Protein AF-A0A7C7UJ84-F1 (afdb_monomer_lite)

Secondary structure (DSSP, 8-state):
--PPPPP--B---B-TTS-B--EEPPTTSTTTT-EE-SB-

Foldseek 3Di:
DPDDDDDFDADWDADPVRDTDWDAADQPDVVHRDIDGDGD

Structure (mmCIF, N/CA/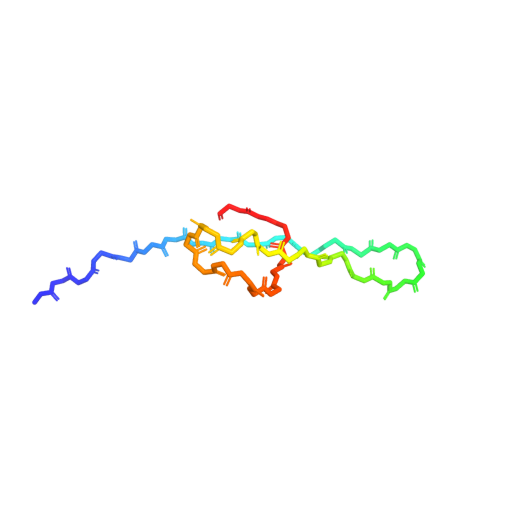C/O backbone):
data_AF-A0A7C7UJ84-F1
#
_entry.id   AF-A0A7C7UJ84-F1
#
loop_
_atom_site.group_PDB
_atom_site.id
_atom_site.type_symbol
_atom_site.label_atom_id
_atom_site.label_alt_id
_atom_site.label_comp_id
_atom_site.label_asym_id
_atom_site.label_entity_id
_atom_site.label_seq_id
_atom_site.pdbx_PDB_ins_code
_atom_site.Cartn_x
_atom_site.Cartn_y
_atom_site.Cartn_z
_atom_site.occupancy
_atom_site.B_iso_or_equiv
_atom_site.auth_seq_id
_atom_site.auth_comp_id
_atom_site.auth_asym_id
_atom_site.auth_atom_id
_atom_site.pdbx_PDB_model_num
ATOM 1 N N . MET A 1 1 ? -26.108 -10.271 13.259 1.00 55.50 1 MET A N 1
ATOM 2 C CA . MET A 1 1 ? -25.567 -8.999 12.737 1.00 55.50 1 MET A CA 1
ATOM 3 C C . MET A 1 1 ? -24.902 -9.312 11.409 1.00 55.50 1 MET A C 1
ATOM 5 O O . MET A 1 1 ? -23.913 -10.030 11.416 1.00 55.50 1 MET A O 1
ATOM 9 N N . SER A 1 2 ? -25.471 -8.888 10.281 1.00 64.81 2 SER A N 1
ATOM 10 C CA . SER A 1 2 ? -24.768 -8.996 8.998 1.00 64.81 2 SER A CA 1
ATOM 11 C C . SER A 1 2 ? -23.740 -7.868 8.955 1.00 64.81 2 SER A C 1
ATOM 13 O O . SER A 1 2 ? -24.128 -6.703 8.929 1.00 64.81 2 SER A O 1
ATOM 15 N N . GLY A 1 3 ? -22.449 -8.188 9.052 1.00 75.62 3 GLY A N 1
ATOM 16 C CA . GLY A 1 3 ? -21.388 -7.189 8.939 1.00 75.62 3 GLY A CA 1
ATOM 17 C C . GLY A 1 3 ? -21.326 -6.663 7.508 1.00 75.62 3 GLY A C 1
ATOM 18 O O . GLY A 1 3 ? -21.187 -7.450 6.574 1.00 75.62 3 GLY A O 1
ATOM 19 N N . HIS A 1 4 ? -21.448 -5.349 7.326 1.00 83.25 4 HIS A N 1
ATOM 20 C CA . HIS A 1 4 ? -21.190 -4.722 6.033 1.00 83.25 4 HIS A CA 1
ATOM 21 C C . HIS A 1 4 ? -19.697 -4.837 5.714 1.00 83.25 4 HIS A C 1
ATOM 23 O O . HIS A 1 4 ? -18.857 -4.329 6.457 1.00 83.25 4 HIS A O 1
ATOM 29 N N . ALA A 1 5 ? -19.370 -5.531 4.625 1.00 87.81 5 ALA A N 1
ATOM 30 C CA . ALA A 1 5 ? -18.003 -5.638 4.138 1.00 87.81 5 ALA A CA 1
ATOM 31 C C . ALA A 1 5 ? -17.577 -4.328 3.463 1.00 87.81 5 ALA A C 1
ATOM 33 O O . ALA A 1 5 ? -18.341 -3.740 2.696 1.00 87.81 5 ALA A O 1
ATOM 34 N N . VAL A 1 6 ? -16.346 -3.893 3.732 1.00 86.38 6 VAL A N 1
ATOM 35 C CA . VAL A 1 6 ? -15.704 -2.798 3.000 1.00 86.38 6 VAL A CA 1
ATOM 36 C C . VAL A 1 6 ? -14.793 -3.419 1.952 1.00 86.38 6 VAL A C 1
ATOM 38 O O . VAL A 1 6 ? -13.892 -4.188 2.287 1.00 86.38 6 VAL A O 1
ATOM 41 N N . HIS A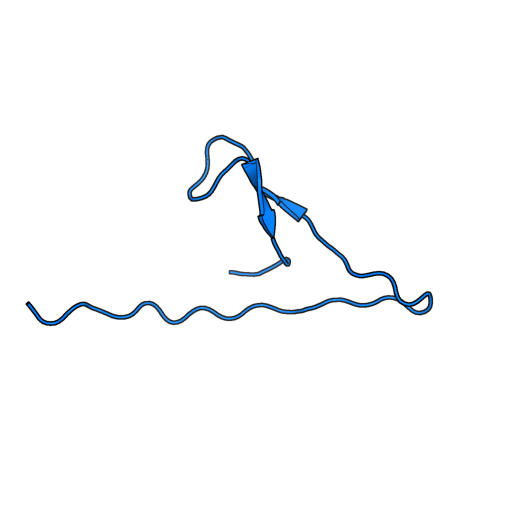 1 7 ? -15.040 -3.106 0.683 1.00 88.38 7 HIS A N 1
ATOM 42 C CA . HIS A 1 7 ? -14.158 -3.509 -0.406 1.00 88.38 7 HIS A CA 1
ATOM 43 C C . HIS A 1 7 ? -12.972 -2.552 -0.467 1.00 88.38 7 HIS A C 1
ATOM 45 O O . HIS A 1 7 ? -13.163 -1.344 -0.577 1.00 88.38 7 HIS A O 1
ATOM 51 N N . VAL A 1 8 ? -11.763 -3.102 -0.397 1.00 87.00 8 VAL A N 1
ATOM 52 C CA . VAL A 1 8 ? -10.510 -2.342 -0.435 1.00 87.00 8 VAL A CA 1
ATOM 53 C C . VAL A 1 8 ? -9.621 -2.930 -1.524 1.00 87.00 8 VAL A C 1
ATOM 55 O O . VAL A 1 8 ? -9.558 -4.152 -1.676 1.00 87.00 8 VAL A O 1
ATOM 58 N N . ALA A 1 9 ? -8.932 -2.070 -2.271 1.00 88.38 9 ALA A N 1
ATOM 59 C CA . ALA A 1 9 ? -7.960 -2.458 -3.284 1.00 88.38 9 ALA A CA 1
ATOM 60 C C . ALA A 1 9 ? -6.681 -1.633 -3.122 1.00 88.38 9 ALA A C 1
ATOM 62 O O . ALA A 1 9 ? -6.728 -0.459 -2.769 1.00 88.38 9 ALA A O 1
ATOM 63 N N . VAL A 1 10 ? -5.532 -2.244 -3.404 1.00 91.12 10 VAL A N 1
ATOM 64 C CA . VAL A 1 10 ? -4.229 -1.572 -3.337 1.00 91.12 10 VAL A CA 1
ATOM 65 C C . VAL A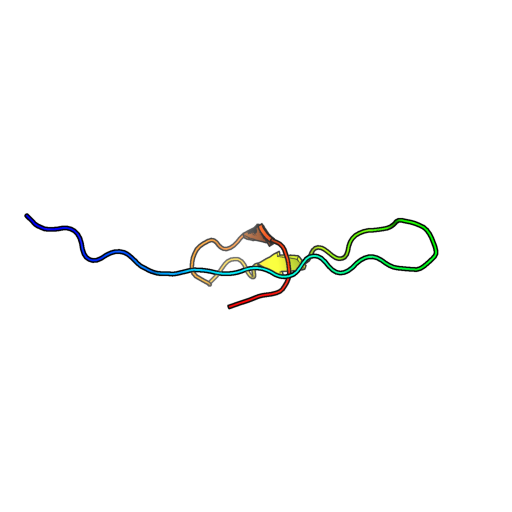 1 10 ? -3.435 -1.824 -4.610 1.00 91.12 10 VAL A C 1
ATOM 67 O O . VAL A 1 10 ? -3.552 -2.885 -5.224 1.00 91.12 10 VAL A O 1
ATOM 70 N N . GLY A 1 11 ? -2.625 -0.843 -5.002 1.00 92.62 11 GLY A N 1
ATOM 71 C CA . GLY A 1 11 ? -1.681 -0.962 -6.106 1.00 92.62 11 GLY A CA 1
ATOM 72 C C . GLY A 1 11 ? -0.256 -1.111 -5.586 1.00 92.62 11 GLY A C 1
ATOM 73 O O . GLY A 1 11 ? 0.156 -0.385 -4.687 1.00 92.62 11 GLY A O 1
ATOM 74 N N . VAL A 1 12 ? 0.514 -2.024 -6.174 1.00 95.44 12 VAL A N 1
ATOM 75 C CA . VAL A 1 12 ? 1.949 -2.154 -5.891 1.00 95.44 12 VAL A CA 1
ATOM 76 C C . VAL A 1 12 ? 2.720 -1.491 -7.024 1.00 95.44 12 VAL A C 1
ATOM 78 O O . VAL A 1 12 ? 2.680 -1.954 -8.163 1.00 95.44 12 VAL A O 1
ATOM 81 N N . VAL A 1 13 ? 3.417 -0.399 -6.714 1.00 95.44 13 VAL A N 1
ATOM 82 C CA . VAL A 1 13 ? 4.233 0.334 -7.688 1.00 95.44 13 VAL A CA 1
ATOM 83 C C . VAL A 1 13 ? 5.685 -0.100 -7.538 1.00 95.44 13 VAL A C 1
ATOM 85 O O . VAL A 1 13 ? 6.289 0.103 -6.484 1.00 95.44 13 VAL A O 1
ATOM 88 N N . ARG A 1 14 ? 6.228 -0.694 -8.603 1.00 98.06 14 ARG A N 1
ATOM 89 C CA . ARG A 1 14 ? 7.609 -1.177 -8.702 1.00 98.06 14 ARG A CA 1
ATOM 90 C C . ARG A 1 14 ? 8.377 -0.345 -9.726 1.00 98.06 14 ARG A C 1
ATOM 92 O O . ARG A 1 14 ? 7.859 -0.097 -10.814 1.00 98.06 14 ARG A O 1
ATOM 99 N N . ASN A 1 15 ? 9.596 0.078 -9.398 1.00 98.12 15 ASN A N 1
ATOM 100 C CA . ASN A 1 15 ? 10.467 0.781 -10.343 1.00 98.12 15 ASN A CA 1
ATOM 101 C C . ASN A 1 15 ? 11.354 -0.195 -11.151 1.00 98.12 15 ASN A C 1
ATOM 103 O O . ASN A 1 15 ? 11.347 -1.406 -10.934 1.00 98.12 15 ASN A O 1
ATOM 107 N N . ALA A 1 16 ? 12.142 0.332 -12.093 1.00 98.56 16 ALA A N 1
ATOM 108 C CA . ALA A 1 16 ? 13.041 -0.480 -12.920 1.00 98.56 16 ALA A CA 1
ATOM 109 C C . ALA A 1 16 ? 14.186 -1.152 -12.132 1.00 98.56 16 ALA A C 1
ATOM 111 O O . ALA A 1 16 ? 14.801 -2.085 -12.641 1.00 98.56 16 ALA A O 1
ATOM 112 N N . ALA A 1 17 ? 14.462 -0.696 -10.906 1.00 98.62 17 ALA A N 1
ATOM 113 C CA . ALA A 1 17 ? 15.484 -1.240 -10.014 1.00 98.62 17 ALA A CA 1
ATOM 114 C C . ALA A 1 17 ? 14.953 -2.331 -9.061 1.00 98.62 17 ALA A C 1
ATOM 116 O O . ALA A 1 17 ? 15.691 -2.778 -8.192 1.00 98.62 17 ALA A O 1
ATOM 117 N N . ASP A 1 18 ? 13.705 -2.783 -9.232 1.00 97.94 18 ASP A N 1
ATOM 118 C CA . ASP A 1 18 ? 13.042 -3.753 -8.345 1.00 97.94 18 ASP A CA 1
ATOM 119 C C . ASP A 1 18 ? 12.721 -3.242 -6.929 1.00 97.94 18 ASP A C 1
ATOM 121 O O . ASP A 1 18 ? 12.562 -4.008 -5.983 1.00 97.94 18 ASP A O 1
ATOM 125 N N . GLU A 1 19 ? 12.573 -1.931 -6.771 1.00 98.38 19 GLU A N 1
ATOM 126 C CA . GLU A 1 19 ? 12.163 -1.340 -5.499 1.00 98.38 19 GLU A CA 1
ATOM 127 C C . GLU A 1 19 ? 10.658 -1.069 -5.493 1.00 98.38 19 GLU A C 1
ATOM 129 O O . GLU A 1 19 ? 10.063 -0.725 -6.522 1.00 98.38 19 GLU A O 1
ATOM 134 N N . ILE A 1 20 ? 10.045 -1.199 -4.315 1.00 97.62 20 ILE A N 1
ATOM 135 C CA . ILE A 1 20 ? 8.605 -1.028 -4.113 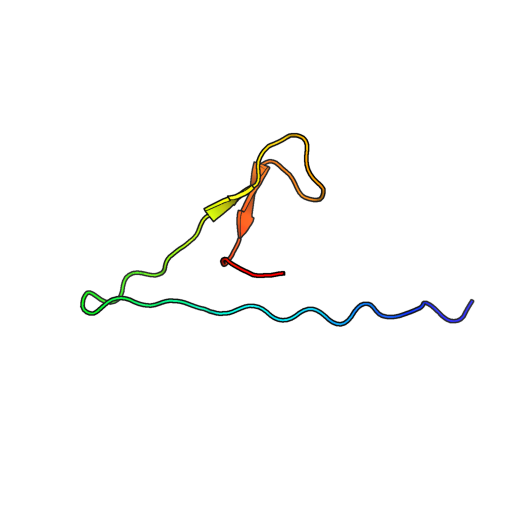1.00 97.62 20 ILE A CA 1
ATOM 136 C C . ILE A 1 20 ? 8.324 0.276 -3.370 1.00 97.62 20 ILE A C 1
ATOM 138 O O . ILE A 1 20 ? 8.887 0.530 -2.305 1.00 97.62 20 ILE A O 1
ATOM 142 N N . LEU A 1 21 ? 7.406 1.082 -3.907 1.00 96.88 21 LEU A N 1
ATOM 143 C CA . LEU A 1 21 ? 6.956 2.304 -3.251 1.00 96.88 21 LEU A CA 1
ATOM 144 C C . LEU A 1 21 ? 6.037 1.974 -2.068 1.00 96.88 21 LEU A C 1
ATOM 146 O O . LEU A 1 21 ? 4.944 1.432 -2.245 1.00 96.88 21 LEU A O 1
ATOM 150 N N . ILE A 1 22 ? 6.466 2.370 -0.872 1.00 96.38 22 ILE A N 1
ATOM 151 C CA . ILE A 1 22 ? 5.678 2.321 0.363 1.00 96.38 22 ILE A CA 1
ATOM 152 C C . ILE A 1 22 ? 5.560 3.724 0.966 1.00 96.38 22 ILE A C 1
ATOM 154 O O . ILE A 1 22 ? 6.482 4.533 0.862 1.00 96.38 22 ILE A O 1
ATOM 158 N N . ALA A 1 23 ? 4.433 4.011 1.613 1.00 93.25 23 ALA A N 1
ATOM 159 C CA . ALA A 1 23 ? 4.179 5.272 2.307 1.00 93.25 23 ALA A CA 1
ATOM 160 C C . ALA A 1 23 ? 3.909 5.022 3.794 1.00 93.25 23 ALA A C 1
ATOM 162 O O . ALA A 1 23 ? 3.317 4.007 4.159 1.00 93.25 23 ALA A O 1
ATOM 163 N N . ARG A 1 24 ? 4.336 5.937 4.671 1.00 94.56 24 ARG A N 1
ATOM 164 C CA . ARG A 1 24 ? 3.963 5.904 6.091 1.00 94.56 24 ARG A CA 1
ATOM 165 C C . ARG A 1 24 ? 2.747 6.796 6.304 1.00 94.56 24 ARG A C 1
ATOM 167 O O . ARG A 1 24 ? 2.801 7.985 5.993 1.00 94.56 24 ARG A O 1
ATOM 174 N N . ARG A 1 25 ? 1.670 6.238 6.858 1.00 94.06 25 ARG A N 1
ATOM 175 C CA . ARG A 1 25 ? 0.446 6.993 7.149 1.00 94.06 25 ARG A CA 1
ATOM 176 C C . ARG A 1 25 ? 0.713 8.054 8.218 1.00 94.06 25 ARG A C 1
ATOM 178 O O . ARG A 1 25 ? 1.348 7.725 9.224 1.00 94.06 25 ARG A O 1
ATOM 185 N N . PRO A 1 26 ? 0.187 9.283 8.067 1.00 94.44 26 PRO A N 1
ATOM 186 C CA . PRO A 1 26 ? 0.212 10.280 9.134 1.00 94.44 26 PRO A CA 1
ATOM 187 C C . PRO A 1 26 ? -0.402 9.729 10.427 1.00 94.44 26 PRO A C 1
ATOM 189 O O . PRO A 1 26 ? -1.391 9.003 10.382 1.00 94.44 26 PRO A O 1
ATOM 192 N N . ASP A 1 27 ? 0.142 10.083 11.588 1.00 95.56 27 ASP A N 1
ATOM 193 C CA . ASP A 1 27 ? -0.287 9.480 12.861 1.00 95.56 27 ASP A CA 1
ATOM 194 C C . ASP A 1 27 ? -1.758 9.777 13.214 1.00 95.56 27 ASP A C 1
ATOM 196 O O . ASP A 1 27 ? -2.424 8.962 13.845 1.00 95.56 27 ASP A O 1
ATOM 200 N N . GLY A 1 28 ? -2.289 10.922 12.772 1.00 95.69 28 GLY A N 1
ATOM 201 C CA . GLY A 1 28 ? -3.648 11.377 13.089 1.00 95.69 28 GLY A CA 1
ATOM 202 C C . GLY A 1 28 ? -4.769 10.812 12.211 1.00 95.69 28 GLY A C 1
ATOM 203 O O . GLY A 1 28 ? -5.919 11.209 12.390 1.00 95.69 28 GLY A O 1
ATOM 204 N N . VAL A 1 29 ? -4.473 9.933 11.247 1.00 91.94 29 VAL A N 1
ATOM 205 C CA . VAL A 1 29 ? -5.502 9.321 10.386 1.00 91.94 29 VAL A CA 1
ATOM 206 C C . VAL A 1 29 ? -5.827 7.892 10.825 1.00 91.94 29 VAL A C 1
ATOM 208 O O . VAL A 1 29 ? -5.093 7.277 11.597 1.00 91.94 29 VAL A O 1
ATOM 211 N N . HIS A 1 30 ? -6.929 7.324 10.316 1.00 86.44 30 HIS A N 1
ATOM 212 C CA . HIS 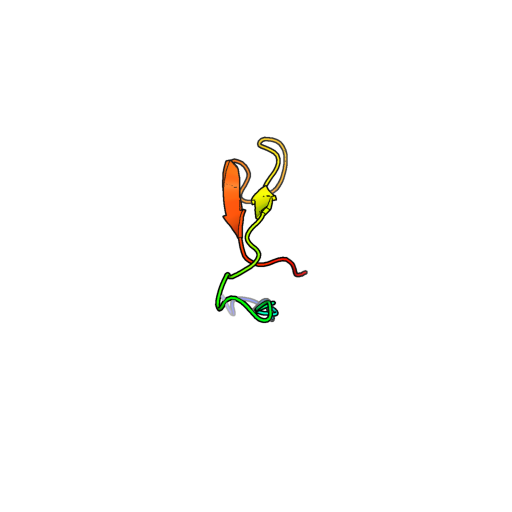A 1 30 ? -7.221 5.896 10.492 1.00 86.44 30 HIS A CA 1
ATOM 213 C C . HIS A 1 30 ? -5.977 5.069 10.125 1.00 86.44 30 HIS A C 1
ATOM 215 O O . HIS A 1 30 ? -5.336 5.377 9.126 1.00 86.44 30 HIS A O 1
ATOM 221 N N . GLN A 1 31 ? -5.611 4.062 10.924 1.00 89.50 31 GLN A N 1
ATOM 222 C CA . GLN A 1 31 ? -4.377 3.268 10.750 1.00 89.50 31 GLN A CA 1
ATOM 223 C C . GLN A 1 31 ? -3.059 4.081 10.740 1.00 89.50 31 GLN A C 1
ATOM 225 O O . GLN A 1 31 ? -2.063 3.610 10.194 1.00 89.50 31 GLN A O 1
ATOM 230 N N . GLY A 1 32 ? -3.029 5.276 11.337 1.00 94.00 32 GLY A N 1
ATOM 231 C CA . GLY A 1 32 ? -1.855 6.149 11.384 1.00 94.00 32 GLY A CA 1
ATOM 232 C C . GLY A 1 32 ? -0.576 5.488 11.908 1.00 94.00 32 GLY A C 1
ATOM 233 O O . GLY A 1 32 ? -0.610 4.538 12.693 1.00 94.00 32 GLY A O 1
ATOM 234 N N . GLY A 1 33 ? 0.569 5.966 11.421 1.00 95.00 33 GLY A N 1
ATOM 235 C CA . GLY A 1 33 ? 1.899 5.494 11.804 1.00 95.00 33 GLY A CA 1
ATOM 236 C C . GLY A 1 33 ? 2.353 4.194 11.129 1.00 95.00 33 GLY A C 1
ATOM 237 O O . GLY A 1 33 ? 3.546 3.885 11.184 1.00 95.00 33 GLY A O 1
ATOM 238 N N . LYS A 1 34 ? 1.450 3.458 10.466 1.00 94.44 34 LYS A N 1
ATOM 239 C CA . LYS A 1 34 ? 1.756 2.221 9.728 1.00 94.44 34 LYS A CA 1
ATOM 240 C C . LYS A 1 34 ? 2.305 2.500 8.328 1.00 94.44 34 LYS A C 1
ATOM 242 O O . LYS A 1 34 ? 2.020 3.539 7.735 1.00 94.44 34 LYS A O 1
ATOM 247 N N . TRP A 1 35 ? 3.062 1.543 7.798 1.00 95.38 35 TRP A N 1
ATOM 248 C CA . TRP A 1 35 ? 3.442 1.503 6.386 1.00 95.38 35 TRP A CA 1
ATOM 249 C C . TRP A 1 35 ? 2.311 0.913 5.540 1.00 95.38 35 TRP A C 1
ATOM 251 O O . TRP A 1 35 ? 1.659 -0.043 5.961 1.00 95.38 35 TRP A O 1
ATOM 261 N N . GLU A 1 36 ? 2.098 1.470 4.353 1.00 93.81 36 GLU A N 1
ATOM 262 C CA . GLU A 1 36 ? 1.078 1.045 3.398 1.00 93.81 36 GLU A CA 1
ATOM 263 C C . GLU A 1 36 ? 1.578 1.108 1.953 1.00 93.81 36 GLU A C 1
ATOM 265 O O . GLU A 1 36 ? 2.541 1.813 1.633 1.00 93.81 36 GLU A O 1
ATOM 270 N N . PHE A 1 37 ? 0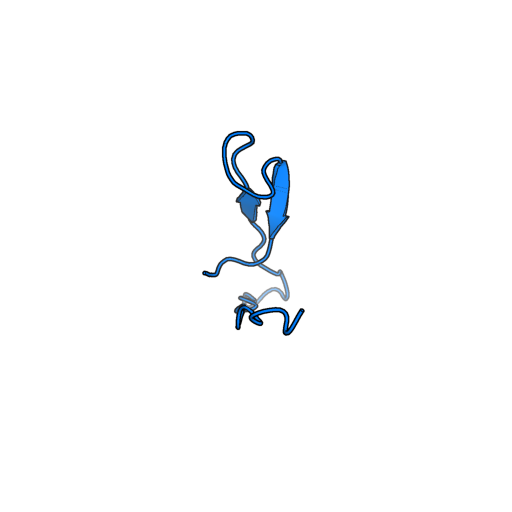.879 0.394 1.072 1.00 94.75 37 PHE A N 1
ATOM 271 C CA . PHE A 1 37 ? 0.933 0.681 -0.355 1.00 94.75 37 PHE A CA 1
ATOM 272 C C . PHE A 1 37 ? 0.023 1.876 -0.658 1.00 94.75 37 PHE A C 1
ATOM 274 O O . PHE A 1 37 ? -1.089 1.917 -0.124 1.00 94.75 37 PHE A O 1
ATOM 281 N N . PRO A 1 38 ? 0.447 2.829 -1.506 1.00 85.38 38 PRO A N 1
ATOM 282 C CA . PRO A 1 38 ? -0.413 3.934 -1.915 1.00 85.38 38 PRO A CA 1
ATOM 283 C C . PRO A 1 38 ? -1.731 3.423 -2.519 1.00 85.38 38 PRO A C 1
ATOM 285 O O . PRO A 1 38 ? -1.729 2.596 -3.434 1.00 85.38 38 PRO A O 1
ATOM 288 N N . GLY A 1 39 ? -2.863 3.905 -2.008 1.00 82.31 39 GLY A N 1
ATOM 289 C CA . GLY A 1 39 ? -4.190 3.422 -2.388 1.00 82.31 39 GLY A CA 1
ATOM 290 C C . GLY A 1 39 ? -5.313 4.143 -1.642 1.00 82.31 39 GLY A C 1
ATOM 291 O O . GLY A 1 39 ? -5.060 5.121 -0.937 1.00 82.31 39 GLY A O 1
ATOM 292 N N . GLY A 1 40 ? -6.544 3.659 -1.824 1.00 67.12 40 GLY A N 1
ATOM 293 C CA . GLY A 1 40 ? -7.767 4.177 -1.200 1.00 67.12 40 GLY A CA 1
ATOM 294 C C . GLY A 1 40 ? -8.572 3.083 -0.518 1.00 67.12 40 GLY A C 1
ATOM 295 O O . GLY A 1 40 ? -8.569 1.944 -1.036 1.00 67.12 40 GLY A O 1
#

pLDDT: mean 90.25, std 9.5, range [55.5, 98.62]

Radius of gyration: 13.72 Å; chains: 1; bounding box: 41×20×26 Å

Sequence (40 aa):
MSGHAVHVAVGVVRNAADEILIARRPDGVHQGGKWEFPGG